Protein AF-A0A6L7M3A4-F1 (afdb_monomer_lite)

pLDDT: mean 94.49, std 4.99, range [70.19, 98.38]

Structure (mmCIF, N/CA/C/O backbone):
data_AF-A0A6L7M3A4-F1
#
_entry.id   AF-A0A6L7M3A4-F1
#
loop_
_atom_site.group_PDB
_atom_site.id
_atom_site.type_symbol
_atom_site.label_atom_id
_atom_site.label_alt_id
_atom_site.label_comp_id
_atom_site.label_asym_id
_atom_site.label_entity_id
_atom_site.label_seq_id
_atom_site.pdbx_PDB_ins_code
_atom_site.Cartn_x
_atom_site.Cartn_y
_atom_site.Cartn_z
_atom_site.occupancy
_atom_site.B_iso_or_equiv
_atom_site.auth_seq_id
_atom_site.auth_comp_id
_atom_site.auth_asym_id
_atom_site.auth_atom_id
_atom_site.pdbx_PDB_model_num
ATOM 1 N N . MET A 1 1 ? 22.380 -12.381 -27.963 1.00 82.31 1 MET A N 1
ATOM 2 C CA . MET A 1 1 ? 22.558 -11.561 -26.748 1.00 82.31 1 MET A CA 1
ATOM 3 C C . MET A 1 1 ? 21.312 -10.721 -26.623 1.00 82.31 1 MET A C 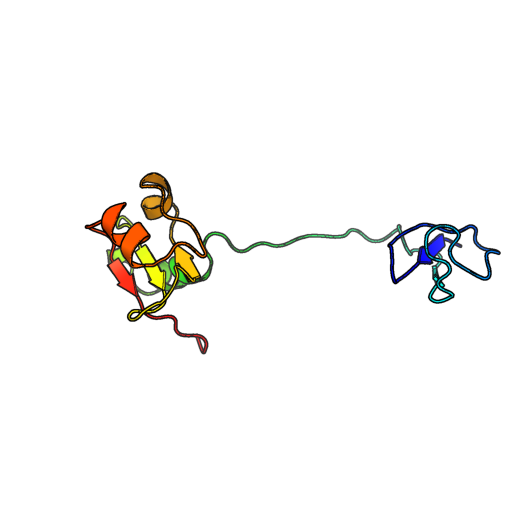1
ATOM 5 O O . MET A 1 1 ? 21.019 -9.995 -27.566 1.00 82.31 1 MET A O 1
ATOM 9 N N . ASP A 1 2 ? 20.560 -10.883 -25.543 1.00 90.69 2 ASP A N 1
ATOM 10 C CA . ASP A 1 2 ? 19.295 -10.175 -25.367 1.00 90.69 2 ASP A CA 1
ATOM 11 C C . ASP A 1 2 ? 19.552 -8.712 -25.035 1.00 90.69 2 ASP A C 1
ATOM 13 O O . ASP A 1 2 ? 20.593 -8.376 -24.455 1.00 90.69 2 ASP A O 1
ATOM 17 N N . THR A 1 3 ? 18.613 -7.840 -25.407 1.00 94.50 3 THR A N 1
ATOM 18 C CA . THR A 1 3 ? 18.708 -6.418 -25.083 1.00 94.50 3 THR A CA 1
ATOM 19 C C . THR A 1 3 ? 17.419 -5.847 -24.524 1.00 94.50 3 THR A C 1
ATOM 21 O O . THR A 1 3 ? 16.323 -6.318 -24.821 1.00 94.50 3 THR A O 1
ATOM 24 N N . LEU A 1 4 ? 17.573 -4.812 -23.701 1.00 94.44 4 LEU A N 1
ATOM 25 C CA . LEU A 1 4 ? 16.475 -4.099 -23.065 1.00 94.44 4 LEU A CA 1
ATOM 26 C C . LEU A 1 4 ? 16.812 -2.621 -22.962 1.00 94.44 4 LEU A C 1
ATOM 28 O O . LEU A 1 4 ? 17.865 -2.239 -22.443 1.00 94.44 4 LEU A O 1
ATOM 32 N N . CYS A 1 5 ? 15.890 -1.781 -23.413 1.00 95.69 5 CYS A N 1
ATOM 33 C CA . CYS A 1 5 ? 15.939 -0.360 -23.123 1.00 95.69 5 CYS A CA 1
ATOM 34 C C . CYS A 1 5 ? 15.547 -0.124 -21.659 1.00 95.69 5 CYS A C 1
ATOM 36 O O . CYS A 1 5 ? 14.428 -0.436 -21.257 1.00 95.69 5 CYS A O 1
ATOM 38 N N . ARG A 1 6 ? 16.437 0.472 -20.858 1.00 94.75 6 ARG A N 1
ATOM 39 C CA . ARG A 1 6 ? 16.170 0.729 -19.430 1.00 94.75 6 ARG A CA 1
ATOM 40 C C . ARG A 1 6 ? 15.093 1.773 -19.165 1.00 94.75 6 ARG A C 1
ATOM 42 O O . ARG A 1 6 ? 14.625 1.853 -18.035 1.00 94.75 6 ARG A O 1
ATOM 49 N N . ASP A 1 7 ? 14.749 2.572 -20.167 1.00 95.81 7 ASP A N 1
ATOM 50 C CA . ASP A 1 7 ? 13.852 3.708 -19.972 1.00 95.81 7 ASP A CA 1
ATOM 51 C C . ASP A 1 7 ? 12.405 3.369 -20.340 1.00 95.81 7 ASP A C 1
ATOM 53 O O . ASP A 1 7 ? 11.485 3.848 -19.687 1.00 95.81 7 ASP A O 1
ATOM 57 N N . CYS A 1 8 ? 12.189 2.517 -21.347 1.00 95.62 8 CYS A N 1
ATOM 58 C CA . CYS A 1 8 ? 10.840 2.146 -21.798 1.00 95.62 8 CYS A CA 1
ATOM 59 C C . CYS A 1 8 ? 10.557 0.639 -21.798 1.00 95.62 8 CYS A C 1
ATOM 61 O O . CYS A 1 8 ? 9.425 0.239 -22.040 1.00 95.62 8 CYS A O 1
ATOM 63 N N . GLY A 1 9 ? 11.559 -0.208 -21.552 1.00 92.94 9 GLY A N 1
ATOM 64 C CA . GLY A 1 9 ? 11.389 -1.662 -21.538 1.00 92.94 9 GLY A CA 1
ATOM 65 C C . GLY A 1 9 ? 11.267 -2.321 -22.916 1.00 92.94 9 GLY A C 1
ATOM 66 O O . GLY A 1 9 ? 11.120 -3.541 -22.984 1.00 92.94 9 GLY A O 1
ATOM 67 N N . GLU A 1 10 ? 11.358 -1.550 -24.006 1.00 94.75 10 GLU A N 1
ATOM 68 C CA . GLU A 1 10 ? 11.420 -2.087 -25.369 1.00 94.75 10 GLU A CA 1
ATOM 69 C C . GLU A 1 10 ? 12.630 -3.018 -25.537 1.00 94.75 10 GLU A C 1
ATOM 71 O O . GLU A 1 10 ? 13.629 -2.887 -24.814 1.00 94.75 10 GLU A O 1
ATOM 76 N N . ARG A 1 11 ? 12.565 -3.930 -26.514 1.00 93.56 11 ARG A N 1
ATOM 77 C CA . ARG A 1 11 ? 13.623 -4.907 -26.810 1.00 93.56 11 ARG A CA 1
ATOM 78 C C . ARG A 1 11 ? 14.248 -4.624 -28.177 1.00 93.56 11 ARG A C 1
ATOM 80 O O . ARG A 1 11 ? 13.855 -5.234 -29.174 1.00 93.56 11 ARG A O 1
ATOM 87 N N . PRO A 1 12 ? 15.212 -3.687 -28.255 1.00 94.12 12 PRO A N 1
ATOM 88 C CA . PRO A 1 12 ? 15.917 -3.408 -29.494 1.00 94.12 12 PRO A CA 1
ATOM 89 C C . PRO A 1 12 ? 16.623 -4.647 -30.052 1.00 94.12 12 PRO A C 1
ATOM 91 O O . PRO A 1 12 ? 16.901 -5.628 -29.355 1.00 94.12 12 PRO A O 1
ATOM 94 N N . ARG A 1 13 ? 16.989 -4.579 -31.331 1.00 92.50 13 ARG A N 1
ATOM 95 C CA . ARG A 1 13 ? 17.905 -5.571 -31.895 1.00 92.50 13 ARG A CA 1
ATOM 96 C C . ARG A 1 13 ? 19.281 -5.472 -31.210 1.00 92.50 13 ARG A C 1
ATOM 98 O O . ARG A 1 13 ? 19.653 -4.387 -30.759 1.00 92.50 13 ARG A O 1
ATOM 105 N N . PRO A 1 14 ? 20.059 -6.566 -31.130 1.00 89.94 14 PRO A N 1
ATOM 106 C CA . PRO A 1 14 ? 21.358 -6.571 -30.451 1.00 89.94 14 PRO A CA 1
ATOM 107 C C . PRO A 1 14 ? 22.364 -5.527 -30.949 1.00 89.94 14 PRO A C 1
ATOM 109 O O . PRO A 1 14 ? 23.181 -5.035 -30.170 1.00 89.94 14 PRO A O 1
ATOM 112 N N . ASP A 1 15 ? 22.274 -5.155 -32.218 1.00 92.69 15 ASP A N 1
ATOM 113 C CA . ASP A 1 15 ? 23.092 -4.170 -32.926 1.00 92.69 15 ASP A CA 1
ATOM 114 C C . ASP A 1 15 ? 22.552 -2.730 -32.844 1.00 92.69 15 ASP A C 1
ATOM 116 O O . ASP A 1 15 ? 23.208 -1.806 -33.308 1.00 92.69 15 ASP A O 1
ATOM 120 N N . ALA A 1 16 ? 21.385 -2.505 -32.231 1.00 93.12 16 ALA A N 1
ATOM 121 C CA . ALA A 1 16 ? 20.793 -1.173 -32.155 1.00 93.12 16 ALA A CA 1
ATOM 122 C C . ALA A 1 16 ? 21.603 -0.231 -31.244 1.00 93.12 16 ALA A C 1
ATOM 124 O O . ALA A 1 16 ? 21.762 -0.490 -30.048 1.00 93.12 16 ALA A O 1
ATOM 125 N N . GLU A 1 17 ? 22.061 0.897 -31.785 1.00 93.94 17 GLU A N 1
ATOM 126 C CA . GLU A 1 17 ? 22.765 1.943 -31.024 1.00 93.94 17 GLU A CA 1
ATOM 127 C C . GLU A 1 17 ? 21.817 2.770 -30.137 1.00 93.94 17 GLU A C 1
ATOM 129 O O . GLU A 1 17 ? 22.224 3.293 -29.100 1.00 93.94 17 GLU A O 1
ATOM 134 N N . ALA A 1 18 ? 20.533 2.838 -30.505 1.00 96.06 18 ALA A N 1
ATOM 135 C CA . ALA A 1 18 ? 19.484 3.536 -29.768 1.00 96.06 18 ALA A CA 1
ATOM 136 C C . ALA A 1 18 ? 18.158 2.763 -29.800 1.00 96.06 18 ALA A C 1
ATOM 138 O O . ALA A 1 18 ? 17.895 1.951 -30.689 1.00 96.06 18 ALA A O 1
ATOM 139 N N . CYS A 1 19 ? 17.315 2.999 -28.796 1.00 96.44 19 CYS A N 1
ATOM 140 C CA . CYS A 1 19 ? 16.011 2.368 -28.697 1.00 96.44 19 CYS A CA 1
ATOM 141 C C . CYS A 1 19 ? 15.075 2.903 -29.795 1.00 96.44 19 CYS A C 1
ATOM 143 O O . CYS A 1 19 ? 14.849 4.112 -29.843 1.00 96.44 19 CYS A O 1
ATOM 145 N N . PRO A 1 20 ? 14.460 2.043 -30.627 1.00 96.19 20 PRO A N 1
ATOM 146 C CA . PRO A 1 20 ? 13.588 2.493 -31.712 1.00 96.19 20 PRO A CA 1
ATOM 147 C C . PRO A 1 20 ? 12.279 3.128 -31.218 1.00 96.19 20 PRO A C 1
ATOM 149 O O . PRO A 1 20 ? 11.657 3.880 -31.958 1.00 96.19 20 PRO A O 1
ATOM 152 N N . ALA A 1 21 ? 11.862 2.845 -29.978 1.00 96.81 21 ALA A N 1
ATOM 153 C CA . ALA A 1 21 ? 10.617 3.364 -29.414 1.00 96.81 21 ALA A CA 1
ATOM 154 C C . ALA A 1 21 ? 10.768 4.742 -28.749 1.00 96.81 21 ALA A C 1
ATOM 156 O O . ALA A 1 21 ? 9.869 5.571 -28.843 1.00 96.81 21 ALA A O 1
ATOM 157 N N . CYS A 1 22 ? 11.888 4.998 -28.062 1.00 96.88 22 CYS A N 1
ATOM 158 C CA . CYS A 1 22 ? 12.074 6.227 -27.274 1.00 96.88 22 CYS A CA 1
ATOM 159 C C . CYS A 1 22 ? 13.358 7.007 -27.591 1.00 96.88 22 CYS A C 1
ATOM 161 O O . CYS A 1 22 ? 13.613 8.031 -26.965 1.00 96.88 22 CYS A O 1
ATOM 163 N N . GLY A 1 23 ? 14.202 6.521 -28.506 1.00 96.38 23 GLY A N 1
ATOM 164 C CA . GLY A 1 23 ? 15.477 7.151 -28.864 1.00 96.38 23 GLY A CA 1
ATOM 165 C C . GLY A 1 23 ? 16.578 7.038 -27.803 1.00 96.38 23 GLY A C 1
ATOM 166 O O . GLY A 1 23 ? 17.691 7.504 -28.029 1.00 96.38 23 GLY A O 1
ATOM 167 N N . SER A 1 24 ? 16.311 6.417 -26.650 1.00 96.38 24 SER A N 1
ATOM 168 C CA . SER A 1 24 ? 17.305 6.281 -25.585 1.00 96.38 24 SER A CA 1
ATOM 169 C C . SER A 1 24 ? 18.475 5.377 -25.981 1.00 96.38 24 SER A C 1
ATOM 171 O O . SER A 1 24 ? 18.274 4.262 -26.465 1.00 96.38 24 SER A O 1
ATOM 173 N N . GLY A 1 25 ? 19.700 5.816 -25.680 1.00 95.69 25 GLY A N 1
ATOM 174 C CA . GLY A 1 25 ? 20.920 5.003 -25.777 1.00 95.69 25 GLY A CA 1
ATOM 175 C C . GLY A 1 25 ? 21.158 4.074 -24.576 1.00 95.69 25 GLY A C 1
ATOM 176 O O . GLY A 1 25 ? 22.135 3.328 -24.556 1.00 95.69 25 GLY A O 1
ATOM 177 N N . ARG A 1 26 ? 20.293 4.089 -23.548 1.00 96.12 26 ARG A N 1
ATOM 178 C CA . ARG A 1 26 ? 20.438 3.281 -22.317 1.00 96.12 26 ARG A CA 1
ATOM 179 C C . ARG A 1 26 ? 19.985 1.836 -22.540 1.00 96.12 26 ARG A C 1
ATOM 181 O O . ARG A 1 26 ? 19.019 1.368 -21.932 1.00 96.12 26 ARG A O 1
ATOM 188 N N . ILE A 1 27 ? 20.682 1.131 -23.424 1.00 95.06 27 ILE A N 1
ATOM 189 C CA . ILE A 1 27 ? 20.387 -0.256 -23.791 1.00 95.06 27 ILE A CA 1
ATOM 190 C C . ILE A 1 27 ? 21.319 -1.202 -23.030 1.00 95.06 27 ILE A C 1
ATOM 192 O O . ILE A 1 27 ? 22.538 -1.163 -23.197 1.00 95.06 27 ILE A O 1
ATOM 196 N N . VAL A 1 28 ? 20.740 -2.088 -22.221 1.00 94.38 28 VAL A N 1
ATOM 197 C CA . VAL A 1 28 ? 21.467 -3.176 -21.550 1.00 94.38 28 VAL A CA 1
ATOM 198 C C . VAL A 1 28 ? 21.518 -4.380 -22.472 1.00 94.38 28 VAL A C 1
ATOM 200 O O . VAL A 1 28 ? 20.550 -4.661 -23.174 1.00 94.38 28 VAL A O 1
ATOM 203 N N . ARG A 1 29 ? 22.643 -5.097 -22.448 1.00 92.88 29 ARG A N 1
ATOM 204 C CA . ARG A 1 29 ? 22.841 -6.344 -23.183 1.00 92.88 29 ARG A CA 1
ATOM 205 C C . ARG A 1 29 ? 23.286 -7.419 -22.210 1.00 92.88 29 ARG A C 1
ATOM 207 O O . ARG A 1 29 ? 24.254 -7.208 -21.484 1.00 92.88 29 ARG A O 1
ATOM 214 N N . HIS A 1 30 ? 22.611 -8.558 -22.197 1.00 90.56 30 HIS A N 1
ATOM 215 C CA . HIS A 1 30 ? 23.020 -9.705 -21.390 1.00 90.56 30 HIS A CA 1
ATOM 216 C C . HIS A 1 30 ? 22.511 -10.995 -22.032 1.00 90.56 30 HIS A C 1
ATOM 218 O O . HIS A 1 30 ? 21.477 -10.991 -22.690 1.00 90.56 30 HIS A O 1
ATOM 224 N N . GLN A 1 31 ? 23.237 -12.103 -21.887 1.00 90.06 31 GLN A N 1
ATOM 225 C CA . GLN A 1 31 ? 22.812 -13.380 -22.479 1.00 90.06 31 GLN A CA 1
ATOM 226 C C . GLN A 1 31 ? 21.587 -13.972 -21.775 1.00 90.06 31 GLN A C 1
ATOM 228 O O . GLN A 1 31 ? 20.769 -14.610 -22.418 1.00 90.06 31 GLN A O 1
ATOM 233 N N . GLU A 1 32 ? 21.446 -13.708 -20.478 1.00 88.81 32 GLU A N 1
ATOM 234 C CA . GLU A 1 32 ? 20.366 -14.240 -19.636 1.00 88.81 32 GLU A CA 1
ATOM 235 C C . GLU A 1 32 ? 19.332 -13.170 -19.261 1.00 88.81 32 GLU A C 1
ATOM 237 O O . GLU A 1 32 ? 18.618 -13.311 -18.271 1.00 88.81 32 GLU A O 1
ATOM 242 N N . LEU A 1 33 ? 19.263 -12.057 -20.002 1.00 87.31 33 LEU A N 1
ATOM 243 C CA . LEU A 1 33 ? 18.449 -10.901 -19.609 1.00 87.31 33 LEU A CA 1
ATOM 244 C C . LEU A 1 33 ? 16.957 -11.247 -19.430 1.00 87.31 33 LEU A C 1
ATOM 246 O O . LEU A 1 33 ? 16.262 -10.627 -18.627 1.00 87.31 33 LEU A O 1
ATOM 250 N N . HIS A 1 34 ? 16.481 -12.249 -20.169 1.00 82.88 34 HIS A N 1
ATOM 251 C CA . HIS A 1 34 ? 15.133 -12.806 -20.060 1.00 82.88 34 HIS A CA 1
ATOM 252 C C . HIS A 1 34 ? 15.116 -14.248 -19.526 1.00 82.88 34 HIS A C 1
ATOM 254 O O . HIS A 1 34 ? 14.070 -14.890 -19.540 1.00 82.88 34 HIS A O 1
ATOM 260 N N . GLY A 1 35 ? 16.265 -14.763 -19.080 1.00 86.12 35 GLY A N 1
ATOM 261 C CA . GLY A 1 35 ? 16.416 -16.126 -18.562 1.00 86.12 35 GLY A CA 1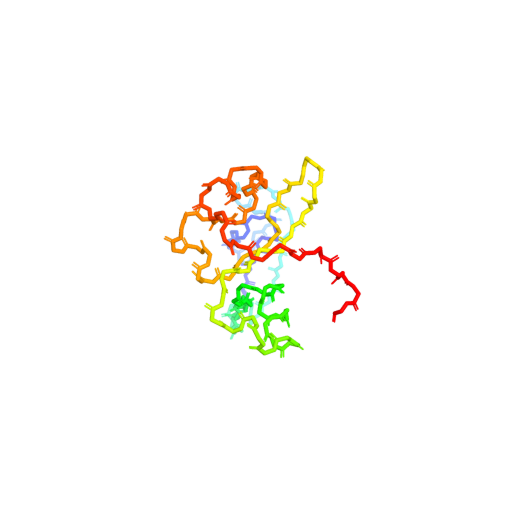
ATOM 262 C C . GLY A 1 35 ? 16.122 -16.257 -17.067 1.00 86.12 35 GLY A C 1
ATOM 263 O O . GLY A 1 35 ? 15.940 -17.368 -16.577 1.00 86.12 35 GLY A O 1
ATOM 264 N N . LEU A 1 36 ? 16.057 -15.137 -16.341 1.00 84.00 36 LEU A N 1
ATOM 265 C CA . LEU A 1 36 ? 15.732 -15.111 -14.917 1.00 84.00 36 LEU A CA 1
ATOM 266 C C . LEU A 1 36 ? 14.228 -14.923 -14.694 1.00 84.00 36 LEU A C 1
ATOM 268 O O . LEU A 1 36 ? 13.574 -14.128 -15.370 1.00 84.00 36 LEU A O 1
ATOM 272 N N . ALA A 1 37 ? 13.686 -15.624 -13.698 1.00 86.25 37 ALA A N 1
ATOM 273 C CA . ALA A 1 37 ? 12.311 -15.431 -13.258 1.00 86.25 37 ALA A CA 1
ATOM 274 C C . ALA A 1 37 ? 12.165 -14.118 -12.469 1.00 86.25 37 ALA A C 1
ATOM 276 O O . ALA A 1 37 ? 13.017 -13.774 -11.650 1.00 86.25 37 ALA A O 1
ATOM 277 N N . ILE A 1 38 ? 11.051 -13.414 -12.684 1.00 87.00 38 ILE A N 1
ATOM 278 C CA . ILE A 1 38 ? 10.661 -12.233 -11.905 1.00 87.00 38 ILE A CA 1
ATOM 279 C C . ILE A 1 38 ? 9.486 -12.624 -11.012 1.00 87.00 38 ILE A C 1
ATOM 281 O O . ILE A 1 38 ? 8.469 -13.110 -11.506 1.00 87.00 38 ILE A O 1
ATOM 285 N N . ALA A 1 39 ? 9.616 -12.384 -9.708 1.00 92.25 39 ALA A N 1
ATOM 286 C CA . ALA A 1 39 ? 8.538 -12.551 -8.740 1.00 92.25 39 ALA A CA 1
ATOM 287 C C . ALA A 1 39 ? 8.118 -11.187 -8.179 1.00 92.25 39 ALA A C 1
ATOM 289 O O . ALA A 1 39 ? 8.964 -10.382 -7.791 1.00 92.25 39 ALA A O 1
ATOM 290 N N . HIS A 1 40 ? 6.808 -10.944 -8.127 1.00 95.38 40 HIS A N 1
ATOM 291 C CA . HIS A 1 40 ? 6.216 -9.792 -7.453 1.00 95.38 40 HIS A CA 1
ATOM 292 C C . HIS A 1 40 ? 5.616 -10.252 -6.125 1.00 95.38 40 HIS A C 1
ATOM 294 O O . HIS A 1 40 ? 4.843 -11.210 -6.095 1.00 95.38 40 HIS A O 1
ATOM 300 N N . LEU A 1 41 ? 5.977 -9.573 -5.040 1.00 96.38 41 LEU A N 1
ATOM 301 C CA . LEU A 1 41 ? 5.469 -9.838 -3.699 1.00 96.38 41 LEU A CA 1
ATOM 302 C C . LEU A 1 41 ? 4.696 -8.608 -3.231 1.00 96.38 41 LEU A C 1
ATOM 304 O O . LEU A 1 41 ? 5.244 -7.509 -3.211 1.00 96.38 41 LEU A O 1
ATOM 308 N N . ASP A 1 42 ? 3.440 -8.816 -2.850 1.00 96.19 42 ASP A N 1
ATOM 309 C CA . ASP A 1 42 ? 2.581 -7.799 -2.247 1.00 96.19 42 ASP A CA 1
ATOM 310 C C . ASP A 1 42 ? 2.072 -8.330 -0.905 1.00 96.19 42 ASP A C 1
ATOM 312 O O . ASP A 1 42 ? 1.633 -9.478 -0.802 1.00 96.19 42 ASP A O 1
ATOM 316 N N . CYS A 1 43 ? 2.184 -7.511 0.136 1.00 95.94 43 CYS A N 1
ATOM 317 C CA . CYS A 1 43 ? 1.764 -7.875 1.477 1.00 95.94 43 CYS A CA 1
ATOM 318 C C . CYS A 1 43 ? 0.303 -7.478 1.700 1.00 95.94 43 CYS A C 1
ATOM 320 O O . CYS A 1 43 ? -0.039 -6.297 1.821 1.00 95.94 43 CYS A O 1
ATOM 322 N N . ASP A 1 44 ? -0.546 -8.484 1.877 1.00 95.62 44 ASP A N 1
ATOM 323 C CA . ASP A 1 44 ? -1.977 -8.317 2.102 1.00 95.62 44 ASP A CA 1
ATOM 324 C C . ASP A 1 44 ? -2.310 -7.391 3.276 1.00 95.62 44 ASP A C 1
ATOM 326 O O . ASP A 1 44 ? -2.021 -7.684 4.441 1.00 95.62 44 ASP A O 1
ATOM 330 N N . ALA A 1 45 ? -2.972 -6.270 2.963 1.00 96.12 45 ALA A N 1
ATOM 331 C CA . ALA A 1 45 ? -3.417 -5.268 3.934 1.00 96.12 45 ALA A CA 1
ATOM 332 C C . ALA A 1 45 ? -2.332 -4.893 4.968 1.00 96.12 45 ALA A C 1
ATOM 334 O O . ALA A 1 45 ? -2.643 -4.692 6.143 1.00 96.12 45 ALA A O 1
ATOM 335 N N . PHE A 1 46 ? -1.073 -4.800 4.521 1.00 97.31 46 PHE A N 1
ATOM 336 C CA . PHE A 1 46 ? 0.139 -4.876 5.343 1.00 97.31 46 PHE A CA 1
ATOM 337 C C . PHE A 1 46 ? 0.048 -4.224 6.732 1.00 97.31 46 PHE A C 1
ATOM 339 O O . PHE A 1 46 ? 0.091 -4.932 7.737 1.00 97.31 46 PHE A O 1
ATOM 346 N N . TYR A 1 47 ? -0.158 -2.904 6.817 1.00 97.19 47 TYR A N 1
ATOM 347 C CA . TYR A 1 47 ? -0.195 -2.217 8.116 1.00 97.19 47 TYR A CA 1
ATOM 348 C C . TYR A 1 47 ? -1.345 -2.688 9.015 1.00 97.19 47 TYR A C 1
ATOM 350 O O . TYR A 1 47 ? -1.164 -2.850 10.217 1.00 97.19 47 TYR A O 1
ATOM 358 N N . ALA A 1 48 ? -2.527 -2.960 8.455 1.00 97.50 48 ALA A N 1
ATOM 359 C CA . ALA A 1 48 ? -3.651 -3.461 9.243 1.00 97.50 48 ALA A CA 1
ATOM 360 C C . ALA A 1 48 ? -3.424 -4.912 9.708 1.00 97.50 48 ALA A C 1
ATOM 362 O O . ALA A 1 48 ? -3.858 -5.279 10.799 1.00 97.50 48 ALA A O 1
ATOM 363 N N . THR A 1 49 ? -2.735 -5.726 8.905 1.00 97.00 49 THR A N 1
ATOM 364 C CA . THR A 1 49 ? -2.359 -7.103 9.256 1.00 97.00 49 THR A CA 1
ATOM 365 C C . THR A 1 49 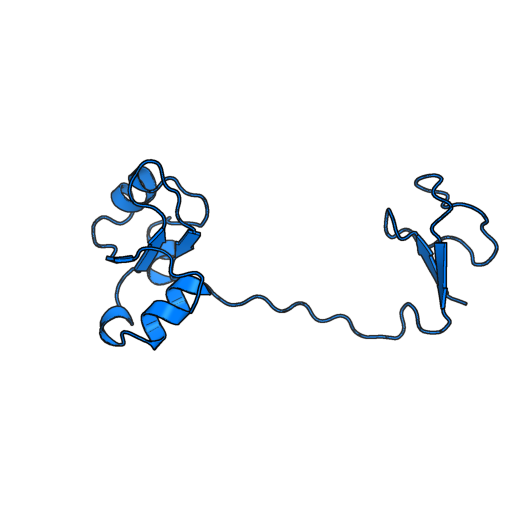? -1.349 -7.133 10.403 1.00 97.00 49 THR A C 1
ATOM 367 O O . THR A 1 49 ? -1.510 -7.937 11.320 1.00 97.00 49 THR A O 1
ATOM 370 N N . ILE A 1 50 ? -0.368 -6.223 10.415 1.00 97.12 50 ILE A N 1
ATOM 371 C CA . ILE A 1 50 ? 0.578 -6.065 11.533 1.00 97.12 50 ILE A CA 1
ATOM 372 C C . ILE A 1 50 ? -0.171 -5.713 12.823 1.00 97.12 50 ILE A C 1
ATOM 374 O O . ILE A 1 50 ? 0.012 -6.375 13.843 1.00 97.12 50 ILE A O 1
ATOM 378 N N . GLU A 1 51 ? -1.083 -4.740 12.771 1.00 97.56 51 GLU A N 1
ATOM 379 C CA . GLU A 1 51 ? -1.864 -4.358 13.951 1.00 97.56 51 GLU A CA 1
ATOM 380 C C . GLU A 1 51 ? -2.747 -5.503 14.467 1.00 97.56 51 GLU A C 1
ATOM 382 O O . GLU A 1 51 ? -2.824 -5.711 15.673 1.00 97.56 51 GLU A O 1
ATOM 387 N N . LYS A 1 52 ? -3.368 -6.297 13.583 1.00 97.00 52 LYS A N 1
ATOM 388 C CA . LYS A 1 52 ? -4.159 -7.477 13.982 1.00 97.00 52 LYS A CA 1
ATOM 389 C C . LYS A 1 52 ? -3.319 -8.635 14.522 1.00 97.00 52 LYS A C 1
ATOM 391 O O . LYS A 1 52 ? -3.816 -9.410 15.335 1.00 97.00 52 LYS A O 1
ATOM 396 N N . ARG A 1 53 ? -2.075 -8.784 14.059 1.00 96.50 53 ARG A N 1
ATOM 397 C CA . ARG A 1 53 ? -1.123 -9.770 14.591 1.00 96.50 53 ARG A CA 1
ATOM 398 C C . ARG A 1 53 ? -0.761 -9.430 16.034 1.00 96.50 53 ARG A C 1
ATOM 400 O O . ARG A 1 53 ? -0.782 -10.315 16.883 1.00 96.50 53 ARG A O 1
ATOM 407 N N . ASP A 1 54 ? -0.447 -8.164 16.291 1.00 97.00 54 ASP A N 1
ATOM 408 C CA . ASP A 1 54 ? 0.035 -7.704 17.598 1.00 97.00 54 ASP A CA 1
ATOM 409 C C . ASP A 1 54 ? -1.097 -7.517 18.619 1.00 97.00 54 ASP A C 1
ATOM 411 O O . ASP A 1 54 ? -0.853 -7.547 19.824 1.00 97.00 54 ASP A O 1
ATOM 415 N N . ARG A 1 55 ? -2.333 -7.328 18.143 1.00 97.38 55 ARG A N 1
ATOM 416 C CA . ARG A 1 55 ? -3.546 -7.147 18.950 1.00 97.38 55 ARG A CA 1
ATOM 417 C C . ARG A 1 55 ? -4.617 -8.166 18.545 1.00 97.38 55 ARG A C 1
ATOM 419 O O . ARG A 1 55 ? -5.459 -7.861 17.692 1.00 97.38 55 ARG A O 1
ATOM 426 N N . PRO A 1 56 ? -4.588 -9.389 19.110 1.00 95.50 56 PRO A N 1
ATOM 427 C CA . PRO A 1 56 ? -5.507 -10.469 18.745 1.00 95.50 56 PRO A CA 1
ATOM 428 C C . PRO A 1 56 ? -6.992 -10.112 18.883 1.00 95.50 56 PRO A C 1
ATOM 430 O O . PRO A 1 56 ? -7.816 -10.643 18.140 1.00 95.50 56 PRO A O 1
ATOM 433 N N . GLU A 1 57 ? -7.341 -9.183 19.774 1.00 97.62 57 GLU A N 1
ATOM 434 C CA . GLU A 1 57 ? -8.692 -8.642 19.936 1.00 97.62 57 GLU A CA 1
ATOM 435 C C . GLU A 1 57 ? -9.216 -7.931 18.677 1.00 97.62 57 GLU A C 1
ATOM 437 O O . GLU A 1 57 ? -10.424 -7.780 18.508 1.00 97.62 57 GLU A O 1
ATOM 442 N N . LEU A 1 58 ? -8.330 -7.536 17.755 1.00 97.62 58 LEU A N 1
ATOM 443 C CA . LEU A 1 58 ? -8.692 -6.897 16.492 1.00 97.62 58 LEU A CA 1
ATOM 444 C C . LEU A 1 58 ? -8.961 -7.888 15.351 1.00 97.62 58 LEU A C 1
ATOM 446 O O . LEU A 1 58 ? -9.292 -7.467 14.236 1.00 97.62 58 LEU A O 1
ATOM 450 N N . ARG A 1 59 ? -8.804 -9.199 15.576 1.00 95.62 59 ARG A N 1
ATOM 451 C CA . ARG A 1 59 ? -8.898 -10.220 14.519 1.00 95.62 59 ARG A CA 1
ATOM 452 C C . ARG A 1 59 ? -10.194 -10.102 13.717 1.00 95.62 59 ARG A C 1
ATOM 454 O O . ARG A 1 59 ? -10.125 -9.992 12.491 1.00 95.62 59 ARG A O 1
ATOM 461 N N . ASP A 1 60 ? -11.324 -9.971 14.402 1.00 96.69 60 ASP A N 1
ATOM 462 C CA . ASP A 1 60 ? -12.660 -9.997 13.792 1.00 96.69 60 ASP A CA 1
ATOM 463 C C . ASP A 1 60 ? -13.325 -8.615 13.685 1.00 96.69 60 ASP A C 1
ATOM 465 O O . ASP A 1 60 ? -14.490 -8.505 13.309 1.00 96.69 60 ASP A O 1
ATOM 469 N N . VAL A 1 61 ? -12.580 -7.535 13.954 1.00 97.19 61 VAL A N 1
ATOM 470 C CA . VAL A 1 61 ? -13.098 -6.160 13.851 1.00 97.19 61 VAL A CA 1
ATOM 471 C C . VAL A 1 61 ? -12.588 -5.451 12.586 1.00 97.19 61 VAL A C 1
ATOM 473 O O . VAL A 1 61 ? -11.491 -5.753 12.084 1.00 97.19 61 VAL A O 1
ATOM 476 N N . PRO A 1 62 ? -13.361 -4.507 12.018 1.00 98.25 62 PRO A N 1
ATOM 477 C CA . PRO A 1 62 ? -12.872 -3.629 10.963 1.00 98.25 62 PRO A CA 1
ATOM 478 C C . PRO A 1 62 ? -11.778 -2.705 11.511 1.00 98.25 62 PRO A C 1
ATOM 480 O O . PRO A 1 62 ? -11.986 -1.983 12.481 1.00 98.25 62 PRO A O 1
ATOM 483 N N . VAL A 1 63 ? -10.610 -2.720 10.868 1.00 98.38 63 VAL A N 1
ATOM 484 C CA . VAL A 1 63 ? -9.423 -1.950 11.263 1.00 98.38 63 VAL A CA 1
ATOM 485 C C . VAL A 1 63 ? -9.004 -1.045 10.115 1.00 98.38 63 VAL A C 1
ATOM 487 O O . VAL A 1 63 ? -8.874 -1.496 8.972 1.00 98.38 63 VAL A O 1
ATOM 490 N N . ILE A 1 64 ? -8.758 0.220 10.443 1.00 98.19 64 ILE A N 1
ATOM 491 C CA . ILE A 1 64 ? -8.255 1.250 9.539 1.00 98.19 64 ILE A CA 1
ATOM 492 C C . ILE A 1 64 ? -6.977 1.830 10.145 1.00 98.19 64 ILE A C 1
ATOM 494 O O . ILE A 1 64 ? -6.986 2.325 11.268 1.00 98.19 64 ILE A O 1
ATOM 498 N N . VAL A 1 65 ? -5.887 1.812 9.384 1.00 97.75 65 VAL A N 1
ATOM 499 C CA . VAL A 1 65 ? -4.648 2.520 9.714 1.00 97.75 65 VAL A CA 1
ATOM 500 C C . VAL A 1 65 ? -4.628 3.821 8.914 1.00 97.75 65 VAL A C 1
ATOM 502 O O . VAL A 1 65 ? -4.706 3.789 7.685 1.00 97.75 65 VAL A O 1
ATOM 505 N N . GLY A 1 66 ? -4.560 4.975 9.579 1.00 96.19 66 GLY A N 1
ATOM 506 C CA . GLY A 1 66 ? -4.658 6.271 8.899 1.00 96.19 66 GLY A CA 1
ATOM 507 C C . GLY A 1 66 ? -4.511 7.492 9.808 1.00 96.19 66 GLY A C 1
ATOM 508 O O . GLY A 1 66 ? -4.482 7.392 11.034 1.00 96.19 66 GLY A O 1
ATOM 509 N N . GLY A 1 67 ? -4.394 8.673 9.196 1.00 87.81 67 GLY A N 1
ATOM 510 C CA . GLY A 1 67 ? -4.169 9.936 9.915 1.00 87.81 67 GLY A CA 1
ATOM 511 C C . GLY A 1 67 ? -5.451 10.558 10.490 1.00 87.81 67 GLY A C 1
ATOM 512 O O . GLY A 1 67 ? -6.477 10.585 9.825 1.00 87.81 67 GLY A O 1
ATOM 513 N N . ARG A 1 68 ? -5.411 11.130 11.703 1.00 70.19 68 ARG A N 1
ATOM 514 C CA . ARG A 1 68 ? -6.614 11.666 12.385 1.00 70.19 68 ARG A CA 1
ATOM 515 C C . ARG A 1 68 ? -7.179 12.979 11.813 1.00 70.19 68 ARG A C 1
ATOM 517 O O . ARG A 1 68 ? -8.393 13.103 11.696 1.00 70.19 68 ARG A O 1
ATOM 524 N N . HIS A 1 69 ? -6.346 13.963 11.460 1.00 71.31 69 HIS A N 1
ATOM 525 C CA . HIS A 1 69 ? -6.807 15.294 11.024 1.00 71.31 69 HIS A CA 1
ATOM 526 C C . HIS A 1 69 ? -6.440 15.547 9.561 1.00 71.31 69 HIS A C 1
ATOM 528 O O . HIS A 1 69 ? -5.261 15.591 9.228 1.00 71.31 69 HIS A O 1
ATOM 534 N N . ARG A 1 70 ? -7.450 15.689 8.686 1.00 78.31 70 ARG A N 1
ATOM 535 C CA . ARG A 1 70 ? -7.289 15.764 7.213 1.00 78.31 70 ARG A CA 1
ATOM 536 C C . ARG A 1 70 ? -6.504 14.585 6.606 1.00 78.31 70 ARG A C 1
ATOM 538 O O . ARG A 1 70 ? -5.949 14.706 5.521 1.00 78.31 70 ARG A O 1
ATOM 545 N N . GLY A 1 71 ? -6.460 13.453 7.308 1.00 90.88 71 GLY A N 1
ATOM 546 C CA . GLY A 1 71 ? -5.741 12.264 6.873 1.00 90.88 71 GLY A CA 1
ATOM 547 C C . GLY A 1 71 ? -6.539 11.391 5.910 1.00 90.88 71 GLY A C 1
ATOM 548 O O . GLY A 1 71 ? -7.757 11.525 5.749 1.00 90.88 71 GLY A O 1
ATOM 549 N N . VAL A 1 72 ? -5.818 10.450 5.313 1.00 96.69 72 VAL A N 1
ATOM 550 C CA . VAL A 1 72 ? -6.358 9.384 4.470 1.00 96.69 72 VAL A CA 1
ATOM 551 C C . VAL A 1 72 ? -6.107 8.022 5.116 1.00 96.69 72 VAL A C 1
ATOM 553 O O . VAL A 1 72 ? -5.270 7.890 6.016 1.00 96.69 72 VAL A O 1
ATOM 556 N N . VAL A 1 73 ? -6.830 7.010 4.643 1.00 97.69 73 VAL A N 1
ATOM 557 C CA . VAL A 1 73 ? -6.569 5.601 4.946 1.00 97.69 73 VAL A CA 1
ATOM 558 C C . VAL A 1 73 ? -5.226 5.209 4.326 1.00 97.69 73 VAL A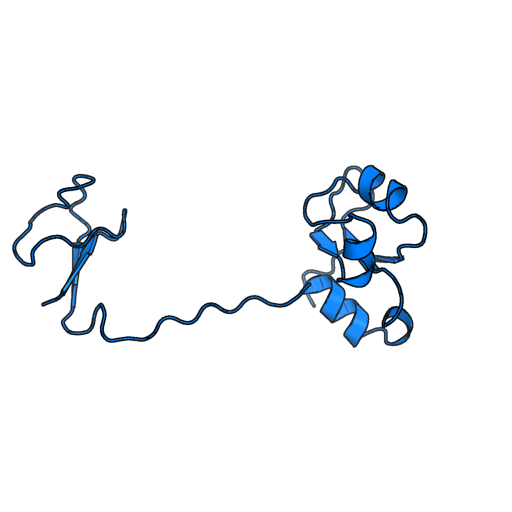 C 1
ATOM 560 O O . VAL A 1 73 ? -5.097 5.174 3.103 1.00 97.69 73 VAL A O 1
ATOM 563 N N . ALA A 1 74 ? -4.233 4.897 5.156 1.00 96.75 74 ALA A N 1
ATOM 564 C CA . ALA A 1 74 ? -2.966 4.330 4.699 1.00 96.75 74 ALA A CA 1
ATOM 565 C C . ALA A 1 74 ? -3.160 2.859 4.296 1.00 96.75 74 ALA A C 1
ATOM 567 O O . ALA A 1 74 ? -2.765 2.443 3.209 1.00 96.75 74 ALA A O 1
ATOM 568 N N . ALA A 1 75 ? -3.848 2.090 5.142 1.00 97.69 75 ALA A N 1
ATOM 569 C CA . ALA A 1 75 ? -4.279 0.727 4.854 1.00 97.69 75 ALA A CA 1
ATOM 570 C C . ALA A 1 75 ? -5.531 0.379 5.668 1.00 97.69 75 ALA A C 1
ATOM 572 O O . ALA A 1 75 ? -5.796 0.968 6.714 1.00 97.69 75 ALA A O 1
ATOM 573 N N . CYS A 1 76 ? -6.294 -0.612 5.221 1.00 98.12 76 CYS A N 1
ATOM 574 C CA . CYS A 1 76 ? -7.414 -1.159 5.982 1.00 98.12 76 CYS A CA 1
ATOM 575 C C . CYS A 1 76 ? -7.502 -2.672 5.780 1.00 98.12 76 CYS A C 1
ATOM 577 O O . CYS A 1 76 ? -7.099 -3.192 4.734 1.00 98.12 76 CYS A O 1
ATOM 579 N N . CYS A 1 77 ? -8.007 -3.381 6.790 1.00 98.19 77 CYS A N 1
ATOM 580 C CA . CYS A 1 77 ? -8.181 -4.828 6.706 1.00 98.19 77 CYS A CA 1
ATOM 581 C C . CYS A 1 77 ? -9.346 -5.192 5.772 1.00 98.19 77 CYS A C 1
ATOM 583 O O . CYS A 1 77 ? -10.242 -4.384 5.523 1.00 98.19 77 CYS A O 1
ATOM 585 N N . TYR A 1 78 ? -9.377 -6.439 5.301 1.00 97.81 78 TYR A N 1
ATOM 586 C CA . TYR A 1 78 ? -10.442 -6.929 4.421 1.00 97.81 78 TYR A CA 1
ATOM 587 C C . TYR A 1 78 ? -11.853 -6.771 5.016 1.00 97.81 78 TYR A C 1
ATOM 589 O O . TYR A 1 78 ? -12.782 -6.433 4.289 1.00 97.81 78 TYR A O 1
ATOM 597 N N . ILE A 1 79 ? -12.010 -6.892 6.341 1.00 98.12 79 ILE A N 1
ATOM 598 C CA . ILE A 1 79 ? -13.299 -6.652 7.014 1.00 98.12 79 ILE A CA 1
ATOM 599 C C . ILE A 1 79 ? -13.778 -5.213 6.783 1.00 98.12 79 ILE A C 1
ATOM 601 O O . ILE A 1 79 ? -14.950 -5.007 6.498 1.00 98.12 79 ILE A O 1
ATOM 605 N N . ALA A 1 80 ? -12.889 -4.217 6.851 1.00 98.31 80 ALA A N 1
ATOM 606 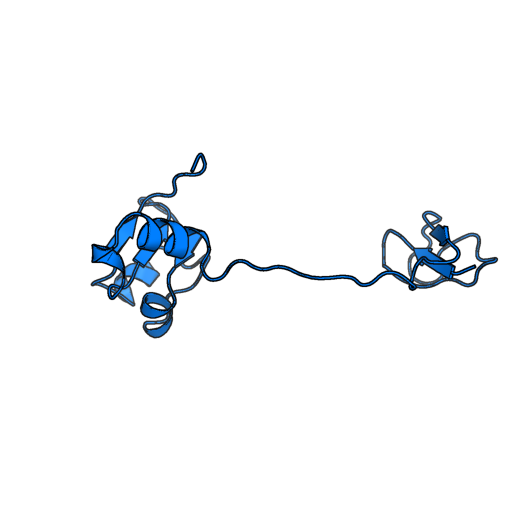C CA . ALA A 1 80 ? -13.240 -2.824 6.574 1.00 98.31 80 ALA A CA 1
ATOM 607 C C . ALA A 1 80 ? -13.539 -2.583 5.081 1.00 98.31 80 ALA A C 1
ATOM 609 O O . ALA A 1 80 ? -14.429 -1.794 4.759 1.00 98.31 80 ALA A O 1
ATOM 610 N N . ARG A 1 81 ? -12.860 -3.300 4.171 1.00 98.19 81 ARG A N 1
ATOM 611 C CA . ARG A 1 81 ? -13.114 -3.216 2.720 1.00 98.19 81 ARG A CA 1
ATOM 612 C C . ARG A 1 81 ? -14.526 -3.646 2.334 1.00 98.19 81 ARG A C 1
ATOM 614 O O . ARG A 1 81 ? -15.098 -3.053 1.426 1.00 98.19 81 ARG A O 1
ATOM 621 N N . ASN A 1 82 ? -15.122 -4.588 3.066 1.00 98.19 82 ASN A N 1
ATOM 622 C CA . ASN A 1 82 ? -16.517 -4.999 2.853 1.00 98.19 82 ASN A CA 1
ATOM 623 C C . ASN A 1 82 ? -17.524 -3.853 3.067 1.00 98.19 82 ASN A C 1
ATOM 625 O O . ASN A 1 82 ? -18.626 -3.906 2.534 1.00 98.19 82 ASN A O 1
ATOM 629 N N . TYR A 1 83 ? -17.140 -2.804 3.801 1.00 98.25 83 TYR A N 1
ATOM 630 C CA . TYR A 1 83 ? -17.943 -1.593 3.999 1.00 98.25 83 TYR A CA 1
ATOM 631 C C . TYR A 1 83 ? -17.615 -0.484 2.984 1.00 98.25 83 TYR A C 1
ATOM 633 O O . TYR A 1 83 ? -18.076 0.642 3.131 1.00 98.25 83 TYR A O 1
ATOM 641 N N . GLY A 1 84 ? -16.797 -0.767 1.965 1.00 97.88 84 GLY A N 1
ATOM 642 C CA . GLY A 1 84 ? -16.390 0.206 0.947 1.00 97.88 84 GLY A CA 1
ATOM 643 C C . GLY A 1 84 ? -15.194 1.078 1.335 1.00 97.88 84 GLY A C 1
ATOM 644 O O . GLY A 1 84 ? -14.883 2.031 0.625 1.00 97.88 84 GLY A O 1
ATOM 645 N N . VAL A 1 85 ? -14.502 0.771 2.438 1.00 98.31 85 VAL A N 1
ATOM 646 C CA . VAL A 1 85 ? -13.261 1.467 2.810 1.00 98.31 85 VAL A CA 1
ATOM 647 C C . VAL A 1 85 ? -12.106 0.982 1.932 1.00 98.31 85 VAL A C 1
ATOM 649 O O . VAL A 1 85 ? -11.926 -0.217 1.740 1.00 98.31 85 VAL A O 1
ATOM 652 N N . HIS A 1 86 ? -11.280 1.897 1.429 1.00 97.94 86 HIS A N 1
ATOM 653 C CA . HIS A 1 86 ? -10.090 1.561 0.644 1.00 97.94 86 HIS A CA 1
ATOM 654 C C . HIS A 1 86 ? -8.930 2.522 0.931 1.00 97.94 86 HIS A C 1
ATOM 656 O O . HIS A 1 86 ? -9.115 3.585 1.525 1.00 97.94 86 HIS A O 1
ATOM 662 N N . SER A 1 87 ? -7.715 2.150 0.518 1.00 96.38 87 SER A N 1
ATOM 663 C CA . SER A 1 87 ? -6.534 3.011 0.656 1.00 96.38 87 SER A CA 1
ATOM 664 C C . SER A 1 87 ? -6.725 4.349 -0.062 1.00 96.38 87 SER A C 1
ATOM 666 O O . SER A 1 87 ? -7.479 4.447 -1.033 1.00 96.38 87 SER A O 1
ATOM 668 N N . ALA A 1 88 ? -6.064 5.386 0.452 1.00 96.56 88 ALA A N 1
ATOM 669 C CA . ALA A 1 88 ? -6.181 6.785 0.036 1.00 96.56 88 ALA A CA 1
ATOM 670 C C . ALA A 1 88 ? -7.574 7.428 0.216 1.00 96.56 88 ALA A C 1
ATOM 672 O O . ALA A 1 88 ? -7.727 8.623 -0.036 1.00 96.56 88 ALA A O 1
ATOM 673 N N . MET A 1 89 ? -8.581 6.695 0.709 1.00 97.56 89 MET A N 1
ATOM 674 C CA . MET A 1 89 ? -9.887 7.265 1.040 1.00 97.56 89 MET A CA 1
ATOM 675 C C . MET A 1 89 ? -9.745 8.318 2.154 1.00 97.56 89 MET A C 1
ATOM 677 O O . MET A 1 89 ? -9.067 8.053 3.153 1.00 97.56 89 MET A O 1
ATOM 681 N N . PRO A 1 90 ? -10.389 9.497 2.048 1.00 97.12 90 PRO A N 1
ATOM 682 C CA . PRO A 1 90 ? -10.422 10.460 3.142 1.00 97.12 90 PRO A CA 1
ATOM 683 C C . PRO A 1 90 ? -11.031 9.841 4.402 1.00 97.12 90 PRO A C 1
ATOM 685 O O . PRO A 1 90 ? -12.100 9.230 4.345 1.00 97.12 90 PRO A O 1
ATOM 688 N N . MET A 1 91 ? -10.400 10.045 5.561 1.00 96.50 91 MET A N 1
ATOM 689 C CA . MET A 1 91 ? -10.818 9.376 6.801 1.00 96.50 91 MET A CA 1
ATOM 690 C C . MET A 1 91 ? -12.263 9.675 7.206 1.00 96.50 91 MET A C 1
ATOM 692 O O . MET A 1 91 ? -12.944 8.797 7.726 1.00 96.50 91 MET A O 1
ATOM 696 N N . PHE A 1 92 ? -12.773 10.877 6.914 1.00 95.12 92 PHE A N 1
ATOM 697 C CA . PHE A 1 92 ? -14.174 11.208 7.188 1.00 95.12 92 PHE A CA 1
ATOM 698 C C . PHE A 1 92 ? -15.151 10.364 6.354 1.00 95.12 92 PHE A C 1
ATOM 700 O O . PHE A 1 92 ? -16.218 9.999 6.841 1.00 95.12 92 PHE A O 1
ATOM 707 N N . GLN A 1 93 ? -14.796 10.033 5.108 1.00 96.94 93 GLN A N 1
ATOM 708 C CA . GLN A 1 93 ? -15.616 9.164 4.266 1.00 96.94 93 GLN A CA 1
ATOM 709 C C . GLN A 1 93 ? -15.508 7.717 4.739 1.00 96.94 93 GLN A C 1
ATOM 711 O O . GLN A 1 93 ? -16.529 7.043 4.827 1.00 96.94 93 GLN A O 1
ATOM 716 N N . ALA A 1 94 ? -14.299 7.270 5.090 1.00 97.38 94 ALA A N 1
ATOM 717 C CA . ALA A 1 94 ? -14.059 5.925 5.603 1.00 97.38 94 ALA A CA 1
ATOM 718 C C . ALA A 1 94 ? -14.845 5.657 6.897 1.00 97.38 94 ALA A C 1
ATOM 720 O O . ALA A 1 94 ? -15.507 4.632 7.013 1.00 97.38 94 ALA A O 1
ATOM 721 N N . LEU A 1 95 ? -14.845 6.611 7.833 1.00 96.12 95 LEU A N 1
ATOM 722 C CA . LEU A 1 95 ? -15.615 6.528 9.078 1.00 96.12 95 LEU A CA 1
ATOM 723 C C . LEU A 1 95 ? -17.123 6.653 8.861 1.00 96.12 95 LEU A C 1
ATOM 725 O O . LEU A 1 95 ? -17.897 6.065 9.605 1.00 96.12 95 LEU A O 1
ATOM 729 N N . ARG A 1 96 ? -17.565 7.384 7.832 1.00 97.06 96 ARG A N 1
ATOM 730 C CA . ARG A 1 96 ? -18.981 7.395 7.445 1.00 97.06 96 ARG A CA 1
ATOM 731 C C . ARG A 1 96 ? -19.417 6.049 6.860 1.00 97.06 96 ARG A C 1
ATOM 733 O O . ARG A 1 96 ? -20.544 5.633 7.096 1.00 97.06 96 ARG A O 1
ATOM 740 N N . ALA A 1 97 ? -18.544 5.396 6.095 1.00 98.06 97 ALA A N 1
ATOM 741 C CA . ALA A 1 97 ? -18.802 4.094 5.487 1.00 98.06 97 ALA A CA 1
ATOM 742 C C . ALA A 1 97 ? -18.734 2.944 6.509 1.00 98.06 97 ALA A C 1
ATOM 744 O O . ALA A 1 97 ? -19.533 2.015 6.448 1.00 98.06 97 ALA A O 1
ATOM 745 N N . CYS A 1 98 ? -17.818 3.027 7.479 1.00 98.00 98 CYS A N 1
ATOM 746 C CA . CYS A 1 98 ? -17.630 2.035 8.538 1.00 98.00 98 CYS A CA 1
ATOM 747 C C . CYS A 1 98 ? -17.513 2.714 9.921 1.00 98.00 98 CYS A C 1
ATOM 749 O O . CYS A 1 98 ? -16.402 2.870 10.438 1.00 98.00 98 CYS A O 1
ATOM 751 N N . PRO A 1 99 ? -18.641 3.134 10.533 1.00 97.12 99 PRO A N 1
ATOM 752 C CA . PRO A 1 99 ? -18.640 3.863 11.809 1.00 97.12 99 PRO A CA 1
ATOM 753 C C . PRO A 1 99 ? -18.062 3.078 12.993 1.00 97.12 99 PRO A C 1
ATOM 755 O O . PRO A 1 99 ? -17.549 3.667 13.939 1.00 97.12 99 PRO A O 1
ATOM 758 N N . GLN A 1 100 ? -18.131 1.750 12.936 1.00 96.94 100 GLN A N 1
ATOM 759 C CA . GLN A 1 100 ? -17.625 0.825 13.949 1.00 96.94 100 GLN A CA 1
ATOM 760 C C . GLN A 1 100 ? -16.135 0.473 13.780 1.00 96.94 100 GLN A C 1
ATOM 762 O O . GLN A 1 100 ? -15.617 -0.355 14.528 1.00 96.94 100 GLN A O 1
ATOM 767 N N . ALA A 1 101 ? -15.442 1.045 12.787 1.00 97.25 101 ALA A N 1
ATOM 768 C CA . ALA A 1 101 ? -14.033 0.758 12.542 1.00 97.25 101 ALA A CA 1
ATOM 769 C C . ALA A 1 101 ? -13.130 1.221 13.692 1.00 97.25 101 ALA A C 1
ATOM 771 O O . ALA A 1 101 ? -13.183 2.367 14.139 1.00 97.25 101 ALA A O 1
ATOM 772 N N . THR A 1 102 ? -12.208 0.353 14.103 1.00 97.69 102 THR A N 1
ATOM 773 C CA . THR A 1 102 ? -11.090 0.735 14.964 1.00 97.69 102 THR A CA 1
ATOM 774 C C . THR A 1 102 ? -10.043 1.472 14.133 1.00 97.69 102 THR A C 1
ATOM 776 O O . THR A 1 102 ? -9.460 0.905 13.205 1.00 97.69 102 THR A O 1
ATOM 779 N N . VAL A 1 103 ? -9.793 2.741 14.465 1.00 96.75 103 VAL A N 1
ATOM 780 C CA . VAL A 1 103 ? -8.770 3.562 13.804 1.00 96.75 103 VAL A CA 1
ATOM 781 C C . VAL A 1 103 ? -7.477 3.550 14.606 1.00 96.75 103 VAL A C 1
ATOM 783 O O . VAL A 1 103 ? -7.462 3.938 15.775 1.00 96.75 103 VAL A O 1
ATOM 786 N N . ILE A 1 104 ? -6.385 3.171 13.95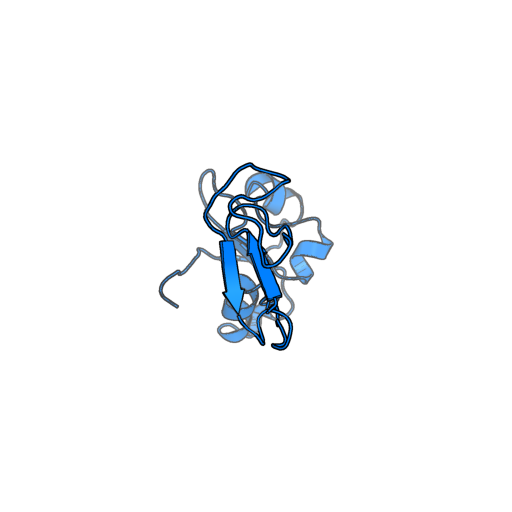0 1.00 96.62 104 ILE A N 1
ATOM 787 C CA . ILE A 1 104 ? -5.039 3.118 14.521 1.00 96.62 104 ILE A CA 1
ATOM 788 C C . ILE A 1 104 ? -4.139 4.104 13.773 1.00 96.62 104 ILE A C 1
ATOM 790 O O . ILE A 1 104 ? -4.216 4.239 12.550 1.00 96.62 104 ILE A O 1
ATOM 794 N N . GLN A 1 105 ? -3.302 4.829 14.515 1.00 95.06 105 GLN A N 1
ATOM 795 C CA . GLN A 1 105 ? -2.301 5.704 13.910 1.00 95.06 105 GLN A CA 1
ATOM 796 C C . GLN A 1 105 ? -1.155 4.865 13.323 1.00 95.06 105 GLN A C 1
ATOM 798 O O . GLN A 1 105 ? -0.765 3.884 13.953 1.00 95.06 105 GLN A O 1
ATOM 803 N N . PRO A 1 106 ? -0.608 5.229 12.150 1.00 93.25 106 PRO A N 1
ATOM 804 C CA . PRO A 1 106 ? 0.547 4.537 11.591 1.00 93.25 106 PRO A CA 1
ATOM 805 C C . PRO A 1 106 ? 1.754 4.605 12.534 1.00 93.25 106 PRO A C 1
ATOM 807 O O . PRO A 1 106 ? 2.106 5.688 13.002 1.00 93.25 106 PRO A O 1
ATOM 810 N N . ASP A 1 107 ? 2.404 3.466 12.745 1.00 94.25 107 ASP A N 1
ATOM 811 C CA . ASP A 1 107 ? 3.719 3.359 13.372 1.00 94.25 107 ASP A CA 1
ATOM 812 C C . ASP A 1 107 ? 4.703 2.860 12.311 1.00 94.25 107 ASP A C 1
ATOM 814 O O . ASP A 1 107 ? 4.667 1.697 11.920 1.00 94.25 107 ASP A O 1
ATOM 818 N N . MET A 1 108 ? 5.524 3.770 11.782 1.00 92.19 108 MET A N 1
ATOM 819 C CA . MET A 1 108 ? 6.423 3.475 10.659 1.00 92.19 108 MET A CA 1
ATOM 820 C C . MET A 1 108 ? 7.729 2.802 11.100 1.00 92.19 108 MET A C 1
ATOM 822 O O . MET A 1 108 ? 8.502 2.385 10.243 1.00 92.19 108 MET A O 1
ATOM 826 N N . ALA A 1 109 ? 8.010 2.761 12.407 1.00 94.75 109 ALA A N 1
ATOM 827 C CA . ALA A 1 109 ? 9.229 2.160 12.943 1.00 94.75 109 ALA A CA 1
ATOM 828 C C . ALA A 1 109 ? 9.072 0.661 13.250 1.00 94.75 109 ALA A C 1
ATOM 830 O O . ALA A 1 109 ? 10.080 -0.019 13.442 1.00 94.75 109 ALA A O 1
ATOM 831 N N . LYS A 1 110 ? 7.829 0.177 13.327 1.00 90.75 110 LYS A N 1
ATOM 832 C CA . LYS A 1 110 ? 7.479 -1.228 13.547 1.00 90.75 110 LYS A CA 1
ATOM 833 C C . LYS A 1 110 ? 7.696 -2.069 12.286 1.00 90.75 110 LYS A C 1
ATOM 835 O O . LYS A 1 110 ? 8.166 -3.219 12.443 1.00 90.75 110 LYS A O 1
#

Radius of gyration: 22.18 Å; chains: 1; bounding box: 42×32×53 Å

Foldseek 3Di:
DWKAQPPPRDTDDPPDCADPPPRHNRMDDDPCPVVDDDDDDDDAQPQQVVVCVVPVVCVQAKEFEWDDPQIWGCGTHPNLVVLVHGGRHGVVVSCVSPVRYDYDYDDPVD

Secondary structure (DSSP, 8-state):
-EEEETTT-----TT-SS-TTT----EEEETTTTTS-------TTHHHHHHHHH-GGGTTS-EEEE-SSS-BEEEE-HHHHTTT--TT-BHHHHHHH-TTPEEE---S--

Sequence (110 aa):
MDTLCRDCGERPRPDAEACPACGSGRIVRHQELHGLAIAHLDCDAFYATIEKRDRPELRDVPVIVGGRHRGVVAACCYIARNYGVHSAMPMFQALRACPQATVIQPDMAK